Protein AF-A0A8B9MK97-F1 (afdb_monomer_lite)

Foldseek 3Di:
DVVLVLLVVLDDDPQDPDDPCVVVSVVVNVVVLVVLQVCCCVVPVVCNCVSVVVNVCSVVVVVVVVVVLVVVVVCVVVVNDDCPDPSNVVSVVSVD

Structure (mmCIF, N/CA/C/O backbone):
data_AF-A0A8B9MK97-F1
#
_entry.id   AF-A0A8B9MK97-F1
#
loop_
_atom_site.group_PDB
_atom_site.id
_atom_site.type_symbol
_atom_site.label_atom_id
_atom_site.label_alt_id
_atom_site.label_comp_id
_atom_site.label_asym_id
_atom_site.label_entity_id
_atom_site.label_seq_id
_atom_site.pdbx_PDB_ins_code
_atom_site.Cartn_x
_atom_site.Cartn_y
_atom_site.Cartn_z
_atom_site.occupancy
_atom_site.B_iso_or_equiv
_atom_site.auth_seq_id
_atom_site.auth_comp_id
_atom_site.auth_asym_id
_atom_site.auth_atom_id
_atom_site.pdbx_PDB_model_num
ATOM 1 N N . LEU A 1 1 ? 5.582 6.637 -1.049 1.00 42.44 1 LEU A N 1
ATOM 2 C CA . LEU A 1 1 ? 6.430 5.433 -0.830 1.00 42.44 1 LEU A CA 1
ATOM 3 C C . LEU A 1 1 ? 6.379 4.941 0.618 1.00 42.44 1 LEU A C 1
ATOM 5 O O . LEU A 1 1 ? 6.269 3.737 0.809 1.00 42.44 1 LEU A O 1
ATOM 9 N N . ILE A 1 2 ? 6.388 5.834 1.617 1.00 36.06 2 ILE A N 1
ATOM 10 C CA . ILE A 1 2 ? 6.206 5.468 3.036 1.00 36.06 2 ILE A CA 1
ATOM 11 C C . ILE A 1 2 ? 4.794 4.900 3.292 1.00 36.06 2 ILE A C 1
ATOM 13 O O . ILE A 1 2 ? 4.683 3.864 3.938 1.00 36.06 2 ILE A O 1
ATOM 17 N N . ASP A 1 3 ? 3.754 5.439 2.645 1.00 42.53 3 ASP A N 1
ATOM 18 C CA . ASP A 1 3 ? 2.386 4.890 2.742 1.00 42.53 3 ASP A CA 1
ATOM 19 C C . ASP A 1 3 ? 2.216 3.500 2.107 1.00 42.53 3 ASP A C 1
ATOM 21 O O . ASP A 1 3 ? 1.466 2.666 2.603 1.00 42.53 3 ASP A O 1
ATOM 25 N N . LEU A 1 4 ? 2.958 3.193 1.037 1.00 39.19 4 LEU A N 1
ATOM 26 C CA . LEU A 1 4 ? 2.863 1.895 0.351 1.00 39.19 4 LEU A CA 1
ATOM 27 C C . LEU A 1 4 ? 3.584 0.773 1.114 1.00 39.19 4 LEU A C 1
ATOM 29 O O . LEU A 1 4 ? 3.163 -0.379 1.036 1.00 39.19 4 LEU A O 1
ATOM 33 N N . ARG A 1 5 ? 4.630 1.103 1.888 1.00 44.34 5 ARG A N 1
ATOM 34 C CA . ARG A 1 5 ? 5.248 0.162 2.838 1.00 44.34 5 ARG A CA 1
ATOM 35 C C . ARG A 1 5 ? 4.392 -0.024 4.095 1.00 44.34 5 ARG A C 1
ATOM 37 O O . ARG A 1 5 ? 4.304 -1.145 4.581 1.00 44.34 5 ARG A O 1
ATOM 44 N N . TYR A 1 6 ? 3.709 1.020 4.570 1.00 45.84 6 TYR A N 1
ATOM 45 C CA . TYR A 1 6 ? 2.787 0.922 5.710 1.00 45.84 6 TYR A CA 1
ATOM 46 C C . TYR A 1 6 ? 1.568 0.039 5.416 1.00 45.84 6 TYR A C 1
ATOM 48 O O . TYR A 1 6 ? 1.192 -0.792 6.236 1.00 45.84 6 TYR A O 1
ATOM 56 N N . MET A 1 7 ? 1.000 0.125 4.210 1.00 45.19 7 MET A N 1
ATOM 57 C CA . MET A 1 7 ? -0.147 -0.706 3.813 1.00 45.19 7 MET A CA 1
ATOM 58 C C . MET A 1 7 ? 0.202 -2.185 3.556 1.00 45.19 7 MET A C 1
ATOM 60 O O . MET A 1 7 ? -0.696 -3.023 3.473 1.00 45.19 7 MET A O 1
ATOM 64 N N . GLN A 1 8 ? 1.493 -2.536 3.489 1.00 47.09 8 GLN A N 1
ATOM 65 C CA . GLN A 1 8 ? 1.959 -3.923 3.379 1.00 47.09 8 GLN A CA 1
ATOM 66 C C . GLN A 1 8 ? 1.759 -4.726 4.682 1.00 47.09 8 GLN A C 1
ATOM 68 O O . GLN A 1 8 ? 1.711 -5.954 4.631 1.00 47.09 8 GLN A O 1
ATOM 73 N N . ASN A 1 9 ? 1.583 -4.043 5.821 1.00 49.50 9 ASN A N 1
ATOM 74 C CA . ASN A 1 9 ? 1.404 -4.645 7.148 1.00 49.50 9 ASN A CA 1
ATOM 75 C C . ASN A 1 9 ? -0.066 -4.850 7.553 1.00 49.50 9 ASN A C 1
ATOM 77 O O . ASN A 1 9 ? -0.337 -5.512 8.551 1.00 49.50 9 ASN A O 1
ATOM 81 N N . PHE A 1 10 ? -1.028 -4.356 6.762 1.00 47.56 10 PHE A N 1
ATOM 82 C CA . PHE A 1 10 ? -2.453 -4.437 7.106 1.00 47.56 10 PHE A CA 1
ATOM 83 C C . PHE A 1 10 ? -2.997 -5.880 7.112 1.00 47.56 10 PHE A C 1
ATOM 85 O O . PHE A 1 10 ? -3.996 -6.184 7.758 1.00 47.56 10 PHE A O 1
ATOM 92 N N . ASN A 1 11 ? -2.350 -6.808 6.400 1.00 41.94 11 ASN A N 1
ATOM 93 C CA . ASN A 1 11 ? -2.805 -8.192 6.316 1.00 41.94 11 ASN A CA 1
ATOM 94 C C . ASN A 1 11 ? -1.621 -9.152 6.478 1.00 41.94 11 ASN A C 1
ATOM 96 O O . ASN A 1 11 ? -0.964 -9.498 5.500 1.00 41.94 11 ASN A O 1
ATOM 100 N N . LYS A 1 12 ? -1.383 -9.556 7.736 1.00 42.12 12 LYS A N 1
ATOM 101 C CA . LYS A 1 12 ? -0.481 -10.628 8.193 1.00 42.12 12 LYS A CA 1
ATOM 102 C C . LYS A 1 12 ? 0.972 -10.514 7.719 1.00 42.12 12 LYS A C 1
ATOM 104 O O . LYS A 1 12 ? 1.292 -10.833 6.582 1.00 42.12 12 LYS A O 1
ATOM 109 N N . THR A 1 13 ? 1.857 -10.163 8.651 1.00 42.03 13 THR A N 1
ATOM 110 C CA . THR A 1 13 ? 2.984 -10.995 9.141 1.00 42.03 13 THR A CA 1
ATOM 111 C C . THR A 1 13 ? 3.633 -11.988 8.164 1.00 42.03 13 THR A C 1
ATOM 113 O O . THR A 1 1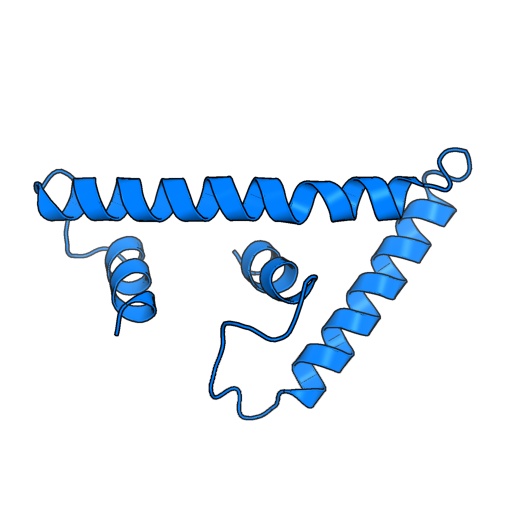3 ? 3.918 -13.131 8.512 1.00 42.03 13 THR A O 1
ATOM 116 N N . LEU A 1 14 ? 3.831 -11.607 6.908 1.00 42.47 14 LEU A N 1
ATOM 117 C CA . LEU A 1 14 ? 4.294 -12.526 5.874 1.00 42.47 14 LEU A CA 1
ATOM 118 C C . LEU A 1 14 ? 4.869 -11.725 4.711 1.00 42.47 14 LEU A C 1
ATOM 120 O O . LEU A 1 14 ? 4.351 -11.806 3.606 1.00 42.47 14 LEU A O 1
ATOM 124 N N . HIS A 1 15 ? 5.909 -10.916 4.955 1.00 47.25 15 HIS A N 1
ATOM 125 C CA . HIS A 1 15 ? 6.972 -10.702 3.953 1.00 47.25 15 HIS A CA 1
ATOM 126 C C . HIS A 1 15 ? 8.194 -9.878 4.393 1.00 47.25 15 HIS A C 1
ATOM 128 O O . HIS A 1 15 ? 8.951 -9.434 3.536 1.00 47.25 15 HIS A O 1
ATOM 134 N N . VAL A 1 16 ? 8.459 -9.709 5.690 1.00 52.22 16 VAL A N 1
ATOM 135 C CA . VAL A 1 16 ? 9.800 -9.295 6.134 1.00 52.22 16 VAL A CA 1
ATOM 136 C C . VAL A 1 16 ? 10.266 -10.275 7.198 1.00 52.22 16 VAL A C 1
ATOM 138 O O . VAL A 1 16 ? 10.175 -10.033 8.398 1.00 52.22 16 VAL A O 1
ATOM 141 N N . LYS A 1 17 ? 10.695 -11.456 6.740 1.00 50.25 17 LYS A N 1
ATOM 142 C CA . LYS A 1 17 ? 11.477 -12.360 7.586 1.00 50.25 17 LYS A CA 1
ATOM 143 C C . LYS A 1 17 ? 12.720 -11.554 7.988 1.00 50.25 17 LYS A C 1
ATOM 145 O O . LYS A 1 17 ? 13.423 -11.102 7.091 1.00 50.25 17 LYS A O 1
ATOM 150 N N . ASN A 1 18 ? 12.942 -11.348 9.290 1.00 55.22 18 ASN A N 1
ATOM 151 C CA . ASN A 1 18 ? 14.092 -10.644 9.898 1.00 55.22 18 ASN A CA 1
ATOM 152 C C . ASN A 1 18 ? 13.928 -9.142 10.231 1.00 55.22 18 ASN A C 1
ATOM 154 O O . ASN A 1 18 ? 14.907 -8.402 10.189 1.00 55.22 18 ASN A O 1
ATOM 158 N N . LEU A 1 19 ? 12.737 -8.667 10.615 1.00 61.72 19 LEU A N 1
ATOM 159 C CA . LEU A 1 19 ? 12.649 -7.376 11.319 1.00 61.72 19 LEU A CA 1
ATOM 160 C C . LEU A 1 19 ? 13.146 -7.528 12.763 1.00 61.72 19 LEU A C 1
ATOM 162 O O . LEU A 1 19 ? 12.559 -8.285 13.531 1.00 61.72 19 LEU A O 1
ATOM 166 N N . GLU A 1 20 ? 14.182 -6.775 13.142 1.00 61.25 20 GLU A N 1
ATOM 167 C CA . GLU A 1 20 ? 14.720 -6.768 14.515 1.00 61.25 20 GLU A CA 1
ATOM 168 C C . GLU A 1 20 ? 13.688 -6.301 15.553 1.00 61.25 20 GLU A C 1
ATOM 170 O O . GLU A 1 20 ? 13.726 -6.732 16.702 1.00 61.25 20 GLU A O 1
ATOM 175 N N . ASN A 1 21 ? 12.742 -5.445 15.152 1.00 70.69 21 ASN A N 1
ATOM 176 C CA . ASN A 1 21 ? 11.755 -4.858 16.054 1.00 70.69 21 ASN A CA 1
ATOM 177 C C . ASN A 1 21 ? 10.320 -5.027 15.538 1.00 70.69 21 ASN A C 1
ATOM 179 O O . ASN A 1 21 ? 9.632 -4.072 15.179 1.00 70.69 21 ASN A O 1
ATOM 183 N N . PHE A 1 22 ? 9.879 -6.282 15.481 1.00 69.25 22 PHE A N 1
ATOM 184 C CA . PHE A 1 22 ? 8.526 -6.645 15.061 1.00 69.25 22 PHE A CA 1
ATOM 185 C C . PHE A 1 22 ? 7.430 -5.998 15.931 1.00 69.25 22 PHE A C 1
ATOM 187 O O . PHE A 1 22 ? 6.421 -5.537 15.404 1.00 69.25 22 PHE A O 1
ATOM 194 N N . GLN A 1 23 ? 7.663 -5.881 17.242 1.00 73.50 23 GLN A N 1
ATOM 195 C CA . GLN A 1 23 ? 6.713 -5.284 18.189 1.00 73.50 23 GLN A CA 1
ATOM 196 C C . GLN A 1 23 ? 6.435 -3.807 17.898 1.00 73.50 23 GLN A C 1
ATOM 198 O O . GLN A 1 23 ? 5.294 -3.362 17.994 1.00 73.50 23 GLN A O 1
ATOM 203 N N . LEU A 1 24 ? 7.459 -3.043 17.499 1.00 76.00 24 LEU A N 1
ATOM 204 C CA . LEU A 1 24 ? 7.264 -1.661 17.070 1.00 76.00 24 LEU A CA 1
ATOM 205 C C . LEU A 1 24 ? 6.361 -1.595 15.834 1.00 76.00 24 LEU A C 1
ATOM 207 O O . LEU A 1 24 ? 5.468 -0.759 15.772 1.00 76.00 24 LEU A O 1
ATOM 211 N N . VAL A 1 25 ? 6.576 -2.478 14.858 1.00 71.25 25 VAL A N 1
ATOM 212 C CA . VAL A 1 25 ? 5.789 -2.489 13.618 1.00 71.25 25 VAL A CA 1
ATOM 213 C C . VAL A 1 25 ? 4.323 -2.821 13.889 1.00 71.25 25 VAL A C 1
ATOM 215 O O . VAL A 1 25 ? 3.451 -2.138 13.354 1.00 71.25 25 VAL A O 1
ATOM 218 N N . GLU A 1 26 ? 4.041 -3.802 14.749 1.00 74.00 26 GLU A N 1
ATOM 219 C CA . GLU A 1 26 ? 2.668 -4.081 15.190 1.00 74.00 26 GLU A CA 1
ATOM 220 C C . GLU A 1 26 ? 2.054 -2.889 15.928 1.00 74.00 26 GLU A C 1
ATOM 222 O O . GLU A 1 26 ? 0.955 -2.458 15.581 1.00 74.00 26 GLU A O 1
ATOM 227 N N . GLY A 1 27 ? 2.783 -2.289 16.873 1.00 78.31 27 GLY A N 1
ATOM 228 C CA . GLY A 1 27 ? 2.288 -1.145 17.637 1.00 78.31 27 GLY A CA 1
ATOM 229 C C . GLY A 1 27 ? 1.936 0.057 16.760 1.00 78.31 27 GLY A C 1
ATOM 230 O O . GLY A 1 27 ? 0.912 0.706 16.983 1.00 78.31 27 GLY A O 1
ATOM 231 N N . VAL A 1 28 ? 2.732 0.353 15.726 1.00 77.31 28 VAL A N 1
ATOM 232 C CA . VAL A 1 28 ? 2.368 1.442 14.810 1.00 77.31 28 VAL A CA 1
ATOM 233 C C . VAL A 1 28 ? 1.230 1.036 13.872 1.00 77.31 28 VAL A C 1
ATOM 235 O O . VAL A 1 28 ? 0.388 1.872 13.552 1.00 77.31 28 VAL A O 1
ATOM 238 N N . GLN A 1 29 ? 1.131 -0.237 13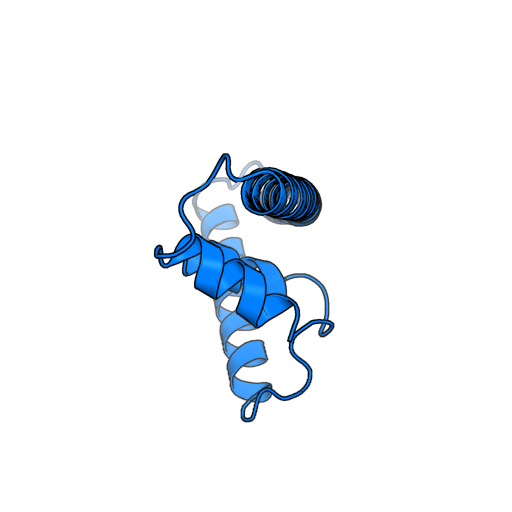.476 1.00 74.88 29 GLN A N 1
ATOM 239 C CA . GLN A 1 29 ? -0.016 -0.712 12.698 1.00 74.88 29 GLN A CA 1
ATOM 240 C C . GLN A 1 29 ? -1.334 -0.523 13.462 1.00 74.88 29 GLN A C 1
ATOM 242 O O . GLN A 1 29 ? -2.314 -0.053 12.882 1.00 74.88 29 GLN A O 1
ATOM 247 N N . GLU A 1 30 ? -1.362 -0.838 14.757 1.00 80.81 30 GLU A N 1
ATOM 248 C CA . GLU A 1 30 ? -2.530 -0.608 15.612 1.00 80.81 30 GLU A CA 1
ATOM 249 C C . GLU A 1 30 ? -2.889 0.879 15.703 1.00 80.81 30 GLU A C 1
ATOM 251 O O . GLU A 1 30 ? -4.054 1.240 15.529 1.00 80.81 30 GLU A O 1
ATOM 256 N N . GLN A 1 31 ? -1.895 1.755 15.891 1.00 83.62 31 GLN A N 1
ATOM 257 C CA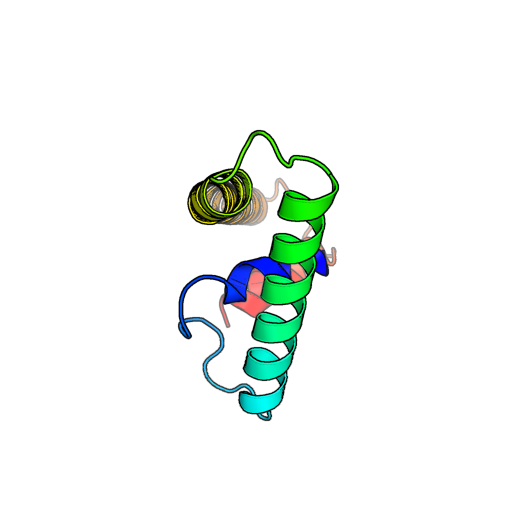 . GLN A 1 31 ? -2.112 3.207 15.948 1.00 83.62 31 GLN A CA 1
ATOM 258 C C . GLN A 1 31 ? -2.691 3.760 14.643 1.00 83.62 31 GLN A C 1
ATOM 260 O O . GLN A 1 31 ? -3.622 4.565 14.669 1.00 83.62 31 GLN A O 1
ATOM 265 N N . VAL A 1 32 ? -2.178 3.311 13.496 1.00 81.44 32 VAL A N 1
ATOM 266 C CA . VAL A 1 32 ? -2.687 3.721 12.180 1.00 81.44 32 VAL A CA 1
ATOM 267 C C . VAL A 1 32 ? -4.120 3.231 11.976 1.00 81.44 32 VAL A C 1
ATOM 269 O O . VAL A 1 32 ? -4.958 3.985 11.483 1.00 81.44 32 VAL A O 1
ATOM 272 N N . ASN A 1 33 ? -4.427 1.997 12.387 1.00 82.19 33 ASN A N 1
ATOM 273 C CA . ASN A 1 33 ? -5.776 1.440 12.286 1.00 82.19 33 ASN A CA 1
ATOM 274 C C . ASN A 1 33 ? -6.776 2.227 13.132 1.00 82.19 33 ASN A C 1
ATOM 276 O O . ASN A 1 33 ? -7.857 2.550 12.640 1.00 82.19 33 ASN A O 1
ATOM 280 N N . ALA A 1 34 ? -6.403 2.557 14.370 1.00 86.19 34 ALA A N 1
ATOM 281 C CA . ALA A 1 34 ? -7.220 3.365 15.265 1.00 86.19 34 ALA A CA 1
ATOM 282 C C . ALA A 1 34 ? -7.467 4.762 14.677 1.00 86.19 34 ALA A C 1
ATOM 284 O O . ALA A 1 34 ? -8.614 5.170 14.525 1.00 86.19 34 ALA A O 1
ATOM 285 N N . ALA A 1 35 ? -6.409 5.448 14.231 1.00 85.88 35 ALA A N 1
ATOM 286 C CA . ALA A 1 35 ? -6.526 6.777 13.636 1.00 85.88 35 ALA A CA 1
ATOM 287 C C . ALA A 1 35 ? -7.388 6.786 12.359 1.00 85.88 35 ALA A C 1
ATOM 289 O O . ALA A 1 35 ? -8.182 7.703 12.148 1.00 85.88 35 ALA A O 1
ATOM 290 N N . LEU A 1 36 ? -7.260 5.764 11.504 1.00 85.75 36 LEU A N 1
ATOM 291 C CA . LEU A 1 36 ? -8.074 5.635 10.296 1.00 85.75 36 LEU A CA 1
ATOM 292 C C . LEU A 1 36 ? -9.545 5.356 10.633 1.00 85.75 36 LEU A C 1
ATOM 294 O O . LEU A 1 36 ? -10.430 5.940 10.006 1.00 85.75 36 LEU A O 1
ATOM 298 N N . 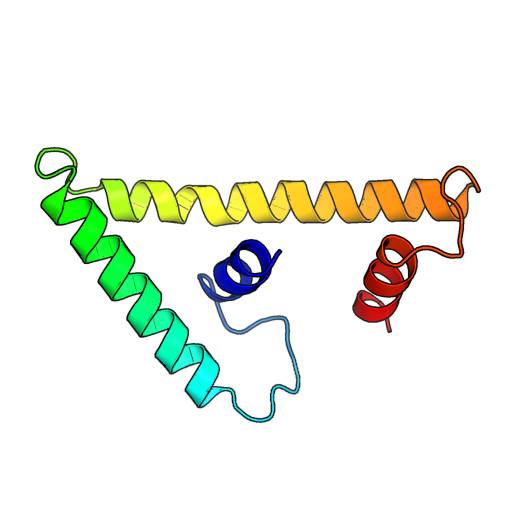LEU A 1 37 ? -9.813 4.499 11.622 1.00 88.12 37 LEU A N 1
ATOM 299 C CA . LEU A 1 37 ? -11.169 4.236 12.097 1.00 88.12 37 LEU A CA 1
ATOM 300 C C . LEU A 1 37 ? -11.810 5.519 12.638 1.00 88.12 37 LEU A C 1
ATOM 302 O O . LEU A 1 37 ? -12.879 5.905 12.161 1.00 88.12 37 LEU A O 1
ATOM 306 N N . ASP A 1 38 ? -11.124 6.223 13.538 1.00 91.75 38 ASP A N 1
ATOM 307 C CA . ASP A 1 38 ? -11.586 7.490 14.111 1.00 91.75 38 ASP A CA 1
ATOM 308 C C . ASP A 1 38 ? -11.865 8.525 13.017 1.00 91.75 38 ASP A C 1
ATOM 310 O O . ASP A 1 38 ? -12.924 9.155 12.996 1.00 91.75 38 ASP A O 1
ATOM 314 N N . TYR A 1 39 ? -10.961 8.654 12.040 1.00 91.44 39 TYR A N 1
ATOM 315 C CA . TYR A 1 39 ? -11.159 9.541 10.899 1.00 91.44 39 TYR A CA 1
ATOM 316 C C . TYR A 1 39 ? -12.425 9.185 10.112 1.00 91.44 39 TYR A C 1
ATOM 318 O O . TYR A 1 39 ? -13.217 10.076 9.793 1.00 91.44 39 TYR A O 1
ATOM 326 N N . THR A 1 40 ? -12.645 7.901 9.809 1.00 90.00 40 THR A N 1
ATOM 327 C CA . THR A 1 40 ? -13.837 7.472 9.063 1.00 90.00 40 THR A CA 1
ATOM 328 C C . THR A 1 40 ? -15.128 7.711 9.839 1.00 90.00 40 THR A C 1
ATOM 330 O O . THR A 1 40 ? -16.093 8.193 9.252 1.00 90.00 40 THR A O 1
ATOM 333 N N . MET A 1 41 ? -15.130 7.474 11.152 1.00 91.94 41 MET A N 1
ATOM 334 C CA . MET A 1 41 ? -16.290 7.701 12.016 1.00 91.94 41 MET A CA 1
ATOM 335 C C . MET A 1 41 ? -16.631 9.191 12.140 1.00 91.94 41 MET A C 1
ATOM 337 O O . MET A 1 41 ? -17.799 9.566 12.045 1.00 91.94 41 MET A O 1
ATOM 341 N N . CYS A 1 42 ? -15.621 10.049 12.301 1.00 93.94 42 CYS A N 1
ATOM 342 C CA . CYS A 1 42 ? -15.811 11.492 12.447 1.00 93.94 42 CYS A CA 1
ATOM 343 C C . CYS A 1 42 ? -16.225 12.177 11.137 1.00 93.94 42 CYS A C 1
ATOM 345 O O . CYS A 1 42 ? -17.063 13.076 11.151 1.00 93.94 42 CYS A O 1
ATOM 347 N N . ASN A 1 43 ? -15.638 11.776 10.005 1.00 93.25 43 ASN A N 1
ATOM 348 C CA . ASN A 1 43 ? -15.834 12.463 8.722 1.00 93.25 43 ASN A CA 1
ATOM 349 C C . ASN A 1 43 ? -16.933 11.829 7.857 1.00 93.25 43 ASN A C 1
ATOM 351 O O . ASN A 1 43 ? -17.490 12.501 6.991 1.00 93.25 43 ASN A O 1
ATOM 355 N N . TYR A 1 44 ? -17.264 10.555 8.084 1.00 92.94 44 TYR A N 1
ATOM 356 C CA . TYR A 1 44 ? -18.275 9.816 7.324 1.00 92.94 44 TYR A CA 1
ATOM 357 C C . TYR A 1 44 ? -19.245 9.058 8.250 1.00 92.94 44 TYR A C 1
ATOM 359 O O . TYR A 1 44 ? -19.424 7.851 8.090 1.00 92.94 44 TYR A O 1
ATOM 367 N N . PRO A 1 45 ? -19.939 9.737 9.184 1.00 90.19 45 PRO A N 1
ATOM 368 C CA . PRO A 1 45 ? -20.779 9.077 10.193 1.00 90.19 45 PRO A CA 1
ATOM 369 C C . PRO A 1 45 ? -21.954 8.273 9.606 1.00 90.19 45 PRO A C 1
ATOM 371 O O . PRO A 1 45 ? -22.489 7.386 10.262 1.00 90.19 45 PRO A O 1
ATOM 374 N N . GLN A 1 46 ? -22.360 8.561 8.364 1.00 94.88 46 GLN A N 1
ATOM 375 C CA . GLN A 1 46 ? -23.410 7.821 7.650 1.00 94.88 46 GLN A CA 1
ATOM 376 C C . GLN A 1 46 ? -22.901 6.546 6.952 1.00 94.88 46 GLN A C 1
ATOM 378 O O . GLN A 1 46 ? -23.707 5.751 6.478 1.00 94.88 46 GLN A O 1
ATOM 383 N N . GLN A 1 47 ? -21.582 6.352 6.858 1.00 91.19 47 GLN A N 1
ATOM 384 C CA . GLN A 1 47 ? -20.945 5.207 6.201 1.00 91.19 47 GLN A CA 1
ATOM 385 C C . GLN A 1 47 ? -20.168 4.393 7.242 1.00 91.19 47 GLN A C 1
ATOM 387 O O . GLN A 1 47 ? -18.940 4.422 7.292 1.00 91.19 47 GLN A O 1
ATOM 392 N N . THR A 1 48 ? -20.889 3.659 8.090 1.00 86.81 48 THR A N 1
ATOM 393 C CA . THR A 1 48 ? -20.308 2.892 9.209 1.00 86.81 48 THR A CA 1
ATOM 394 C C . THR A 1 48 ? -19.369 1.769 8.764 1.00 86.81 48 THR A C 1
ATOM 396 O O . THR A 1 48 ? -18.560 1.286 9.548 1.00 86.81 48 THR A O 1
ATOM 399 N N . ASP A 1 49 ? -19.452 1.345 7.504 1.00 91.62 49 ASP A N 1
ATOM 400 C CA . ASP A 1 49 ? -18.604 0.321 6.898 1.00 91.62 49 ASP A CA 1
ATOM 401 C C . ASP A 1 49 ? -17.431 0.901 6.084 1.00 91.62 49 ASP A C 1
ATOM 403 O O . ASP A 1 49 ? -16.622 0.141 5.546 1.00 91.62 49 ASP A O 1
ATOM 407 N N . LYS A 1 50 ? -17.286 2.235 6.019 1.00 87.19 50 LYS A N 1
ATOM 408 C CA . LYS A 1 50 ? -16.261 2.926 5.218 1.00 87.19 50 LYS A CA 1
ATOM 409 C C . LYS A 1 50 ? -14.849 2.448 5.525 1.00 87.19 50 LYS A C 1
ATOM 411 O O . LYS A 1 50 ? -14.070 2.235 4.598 1.00 87.19 50 LYS A O 1
ATOM 416 N N . PHE A 1 51 ? -14.537 2.258 6.807 1.00 85.50 51 PHE A N 1
ATOM 417 C CA . PHE A 1 51 ? -13.265 1.692 7.245 1.00 85.50 51 PHE A CA 1
ATOM 418 C C . PHE A 1 51 ? -13.019 0.344 6.562 1.00 85.50 51 PHE A C 1
ATOM 420 O O . PHE A 1 51 ? -12.072 0.214 5.793 1.00 85.50 51 PHE A O 1
ATOM 427 N N . GLY A 1 52 ? -13.929 -0.621 6.734 1.00 85.19 52 GLY A N 1
ATOM 428 C CA . GLY A 1 52 ? -13.829 -1.945 6.117 1.00 85.19 52 GLY A CA 1
ATOM 429 C C . GLY A 1 52 ? -13.739 -1.899 4.589 1.00 85.19 52 GLY A C 1
ATOM 430 O O . GLY A 1 52 ? -12.910 -2.597 4.007 1.00 85.19 52 GLY A O 1
ATOM 431 N N . GLN A 1 53 ? -14.515 -1.032 3.930 1.00 87.69 53 GLN A N 1
ATOM 432 C CA . GLN A 1 53 ? -14.439 -0.849 2.476 1.00 87.69 53 GLN A CA 1
ATOM 433 C C . GLN A 1 53 ? -13.051 -0.385 2.013 1.00 87.69 53 GLN A C 1
ATOM 435 O O . GLN A 1 53 ? -12.562 -0.873 0.995 1.00 87.69 53 GLN A O 1
ATOM 440 N N . LEU A 1 54 ? -12.404 0.530 2.745 1.00 85.50 54 LEU A N 1
ATOM 441 C CA . LEU A 1 54 ? -11.039 0.970 2.441 1.00 85.50 54 LEU A CA 1
ATOM 442 C C . LEU A 1 54 ? -10.043 -0.183 2.602 1.00 85.50 54 LEU A C 1
ATOM 444 O O . LEU A 1 54 ? -9.189 -0.380 1.737 1.00 85.50 54 LEU A O 1
ATOM 448 N N . LEU A 1 55 ? -10.197 -0.994 3.651 1.00 83.69 55 LEU A N 1
ATOM 449 C CA . LEU A 1 55 ? -9.330 -2.151 3.886 1.00 83.69 55 LEU A CA 1
ATOM 450 C C . LEU A 1 55 ? -9.433 -3.199 2.781 1.00 83.69 55 LEU A C 1
ATOM 452 O O . LEU A 1 55 ? -8.425 -3.787 2.393 1.00 83.69 55 LEU A O 1
ATOM 456 N N . LEU A 1 56 ? -10.632 -3.405 2.236 1.00 85.06 56 LEU A N 1
ATOM 457 C CA . LEU A 1 56 ? -10.868 -4.341 1.135 1.00 85.06 56 LEU A CA 1
ATOM 458 C C . LEU A 1 56 ? -10.198 -3.919 -0.181 1.00 85.06 56 LEU A C 1
ATOM 460 O O . LEU A 1 56 ? -9.993 -4.768 -1.043 1.00 85.06 56 LEU A O 1
ATOM 464 N N . ARG A 1 57 ? -9.812 -2.646 -0.344 1.00 84.06 57 ARG A N 1
ATOM 465 C CA . ARG A 1 57 ? -9.069 -2.174 -1.528 1.00 84.06 57 ARG A CA 1
ATOM 466 C C . ARG A 1 57 ? -7.569 -2.420 -1.436 1.00 84.06 57 ARG A C 1
ATOM 468 O O . ARG A 1 57 ? -6.890 -2.455 -2.461 1.00 84.06 57 ARG A O 1
ATOM 475 N N . LEU A 1 58 ? -7.041 -2.645 -0.235 1.00 78.31 58 LEU A N 1
ATOM 476 C CA . LEU A 1 58 ? -5.608 -2.856 -0.027 1.00 78.31 58 LEU A CA 1
ATOM 477 C C . LEU A 1 58 ? -5.063 -4.098 -0.760 1.00 78.31 58 LEU A C 1
ATOM 479 O O . LEU A 1 58 ? -4.010 -3.981 -1.393 1.00 78.31 58 LEU A O 1
ATOM 483 N N . PRO A 1 59 ? -5.742 -5.265 -0.757 1.00 78.38 59 PRO A N 1
ATOM 484 C CA . PRO A 1 59 ? -5.294 -6.429 -1.520 1.00 78.38 59 PRO A CA 1
ATOM 485 C C . PRO A 1 59 ? -5.243 -6.182 -3.032 1.00 78.38 59 PRO A C 1
ATOM 487 O O . PRO A 1 59 ? -4.301 -6.626 -3.685 1.00 78.38 59 PRO A O 1
ATOM 490 N N . GLU A 1 60 ? -6.213 -5.448 -3.587 1.00 83.25 60 GLU A N 1
ATOM 491 C CA . GLU A 1 60 ? -6.249 -5.107 -5.016 1.00 83.25 60 GLU A CA 1
ATOM 492 C C . GLU A 1 60 ? -5.058 -4.210 -5.389 1.00 83.25 60 GLU A C 1
ATOM 494 O O . GLU A 1 60 ? -4.324 -4.502 -6.334 1.00 83.25 60 GLU A O 1
ATOM 499 N N . ILE A 1 61 ? -4.796 -3.169 -4.590 1.00 81.00 61 ILE A N 1
ATOM 500 C CA . ILE A 1 61 ? -3.639 -2.276 -4.765 1.00 81.00 61 ILE A CA 1
ATOM 501 C C . ILE A 1 61 ? -2.324 -3.063 -4.676 1.00 81.00 61 ILE A C 1
ATOM 503 O O . ILE A 1 61 ? -1.406 -2.836 -5.471 1.00 81.00 61 ILE A O 1
ATOM 507 N N . ARG A 1 62 ? -2.229 -4.021 -3.744 1.00 77.12 62 ARG A N 1
ATOM 508 C CA . ARG A 1 62 ? -1.068 -4.913 -3.626 1.00 77.12 62 ARG A CA 1
ATOM 509 C C . ARG A 1 62 ? -0.882 -5.756 -4.887 1.00 77.12 62 ARG A C 1
ATOM 511 O O . ARG A 1 62 ? 0.243 -5.848 -5.370 1.00 77.12 62 ARG A O 1
ATOM 518 N N . ALA A 1 63 ? -1.952 -6.341 -5.423 1.00 81.25 63 ALA A N 1
ATOM 519 C CA . ALA A 1 63 ? -1.886 -7.169 -6.625 1.00 81.25 63 ALA A CA 1
ATOM 520 C C . ALA A 1 63 ? -1.388 -6.368 -7.839 1.00 81.25 63 ALA A C 1
ATOM 522 O O . ALA A 1 63 ? -0.454 -6.797 -8.515 1.00 81.25 63 ALA A O 1
ATOM 523 N N . ILE A 1 64 ? -1.937 -5.168 -8.056 1.00 84.31 64 ILE A N 1
ATOM 524 C CA . ILE A 1 64 ? -1.503 -4.261 -9.130 1.00 84.31 64 ILE A CA 1
ATOM 525 C C . ILE A 1 64 ? -0.034 -3.866 -8.945 1.00 84.31 64 ILE A C 1
ATOM 527 O O . ILE A 1 64 ? 0.736 -3.872 -9.902 1.00 84.31 64 ILE A O 1
ATOM 531 N N . SER A 1 65 ? 0.378 -3.561 -7.712 1.00 80.69 65 SER A N 1
ATOM 532 C CA . SER A 1 65 ? 1.768 -3.191 -7.420 1.00 80.69 65 SER A CA 1
ATOM 533 C C . SER A 1 65 ? 2.737 -4.335 -7.734 1.00 80.69 65 SER A C 1
ATOM 535 O O . SER A 1 65 ? 3.784 -4.101 -8.329 1.00 80.69 65 SER A O 1
ATOM 537 N N . MET A 1 66 ? 2.377 -5.577 -7.390 1.00 80.06 66 MET A N 1
ATOM 538 C CA . MET A 1 66 ? 3.179 -6.760 -7.724 1.00 80.06 66 MET A CA 1
ATOM 539 C C . MET A 1 66 ? 3.298 -6.961 -9.239 1.00 80.06 66 MET A C 1
ATOM 541 O O . MET A 1 66 ? 4.400 -7.173 -9.737 1.00 80.06 66 MET A O 1
ATOM 545 N N . GLN A 1 67 ? 2.195 -6.823 -9.978 1.00 84.56 67 GLN A N 1
ATOM 546 C CA . GLN A 1 67 ? 2.205 -6.908 -11.443 1.00 84.56 67 GLN A CA 1
ATOM 547 C C . GLN A 1 67 ? 3.069 -5.809 -12.078 1.00 84.56 67 GLN A C 1
ATOM 549 O O . GLN A 1 67 ? 3.827 -6.071 -13.011 1.00 84.56 67 GLN A O 1
ATOM 554 N N . ALA A 1 68 ? 2.988 -4.580 -11.564 1.00 83.62 68 ALA A N 1
ATOM 555 C CA . ALA A 1 68 ? 3.794 -3.464 -12.044 1.00 83.62 68 ALA A CA 1
ATOM 556 C C . ALA A 1 68 ? 5.294 -3.701 -11.810 1.00 83.62 68 ALA A C 1
ATOM 558 O O . ALA A 1 68 ? 6.103 -3.440 -12.699 1.00 83.62 68 ALA A O 1
ATOM 559 N N . GLU A 1 69 ? 5.675 -4.230 -10.646 1.00 80.56 69 GLU A N 1
ATOM 560 C CA . GLU A 1 69 ? 7.061 -4.610 -10.366 1.00 80.56 69 GLU A CA 1
ATOM 561 C C . GLU A 1 69 ? 7.566 -5.714 -11.308 1.00 80.56 69 GLU A C 1
ATOM 563 O O . GLU A 1 69 ? 8.675 -5.609 -11.831 1.00 80.56 69 GLU A O 1
ATOM 568 N N . GLU A 1 70 ? 6.771 -6.762 -11.553 1.00 83.38 70 GLU A N 1
ATOM 569 C CA . GLU A 1 70 ? 7.118 -7.829 -12.503 1.00 83.38 70 GLU A CA 1
ATOM 570 C C . GLU A 1 70 ? 7.304 -7.288 -13.921 1.00 83.38 70 GLU A C 1
ATOM 572 O O . GLU A 1 70 ? 8.282 -7.623 -14.593 1.00 83.38 70 GLU A O 1
ATOM 577 N N . TYR A 1 71 ? 6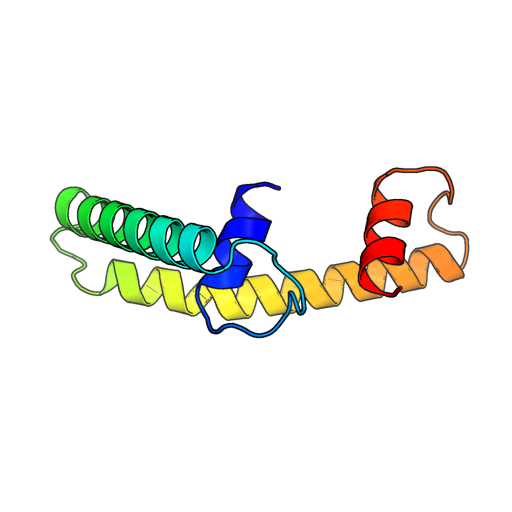.408 -6.402 -14.353 1.00 85.75 71 TYR A N 1
ATOM 578 C CA . TYR A 1 71 ? 6.494 -5.738 -15.646 1.00 85.75 71 TYR A CA 1
ATOM 579 C C . TYR A 1 71 ? 7.757 -4.875 -15.772 1.00 85.75 71 TYR A C 1
ATOM 581 O O . 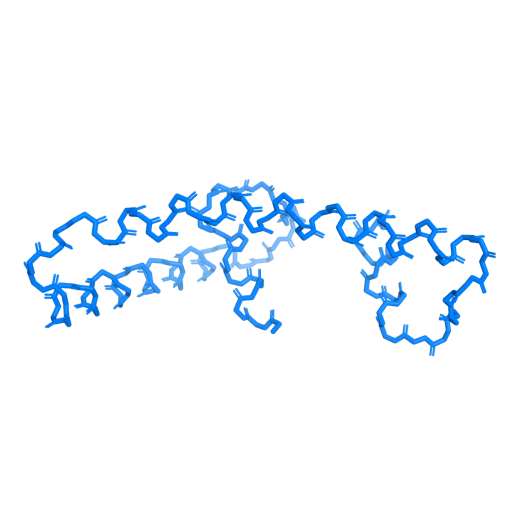TYR A 1 71 ? 8.472 -4.964 -16.772 1.00 85.75 71 TYR A O 1
ATOM 589 N N . LEU A 1 72 ? 8.066 -4.067 -14.755 1.00 83.88 72 LEU A N 1
ATOM 590 C CA . LEU A 1 72 ? 9.270 -3.234 -14.734 1.00 83.88 72 LEU A CA 1
ATOM 591 C C . LEU A 1 72 ? 10.542 -4.084 -14.756 1.00 83.88 72 LEU A C 1
ATOM 593 O O . LEU A 1 72 ? 11.488 -3.755 -15.470 1.00 83.88 72 LEU A O 1
ATOM 597 N N . TYR A 1 73 ? 10.548 -5.203 -14.032 1.00 83.38 73 TYR A N 1
ATOM 598 C CA . TYR A 1 73 ? 11.658 -6.148 -14.051 1.00 83.38 73 TYR A CA 1
ATOM 599 C C . TYR A 1 73 ? 11.837 -6.797 -15.431 1.00 83.38 73 TYR A C 1
ATOM 601 O O . TYR A 1 73 ? 12.949 -6.844 -15.950 1.00 83.38 73 TYR A O 1
ATOM 609 N N . TYR A 1 74 ? 10.748 -7.228 -16.074 1.00 86.00 74 TYR A N 1
ATOM 610 C CA . TYR A 1 74 ? 10.790 -7.742 -17.445 1.00 86.00 74 TYR A CA 1
ATOM 611 C C . TYR A 1 74 ? 11.341 -6.701 -18.429 1.00 86.00 74 TYR A C 1
ATOM 613 O O . TYR A 1 74 ? 12.192 -7.009 -19.262 1.00 86.00 74 TYR A O 1
ATOM 621 N N . LYS A 1 75 ? 10.899 -5.447 -18.320 1.00 85.06 75 LYS A N 1
ATOM 622 C CA . LYS A 1 75 ? 11.403 -4.344 -19.145 1.00 85.06 75 LYS A CA 1
ATOM 623 C C . LYS A 1 75 ? 12.891 -4.077 -18.918 1.00 85.06 75 LYS A C 1
ATOM 625 O O . LYS A 1 75 ? 13.624 -3.877 -19.882 1.00 85.06 75 LYS A O 1
ATOM 630 N N . HIS A 1 76 ? 13.352 -4.152 -17.673 1.00 82.56 76 HIS A N 1
ATOM 631 C CA . HIS A 1 76 ? 14.770 -4.050 -17.348 1.00 82.56 76 HIS A CA 1
ATOM 632 C C . HIS A 1 76 ? 15.606 -5.168 -17.986 1.00 82.56 76 HIS A C 1
ATOM 634 O O . HIS A 1 76 ? 16.616 -4.874 -18.619 1.00 82.56 76 HIS A O 1
ATOM 640 N N . LEU A 1 77 ? 15.159 -6.428 -17.901 1.00 83.12 77 LEU A N 1
ATOM 641 C CA . LEU A 1 77 ? 15.858 -7.565 -18.516 1.00 83.12 77 LEU A CA 1
ATOM 642 C C . LEU A 1 77 ? 15.988 -7.444 -20.042 1.00 83.12 77 LEU A C 1
ATOM 644 O O . LEU A 1 77 ? 16.963 -7.926 -20.611 1.00 83.12 77 LEU A O 1
ATOM 648 N N . ASN A 1 78 ? 15.029 -6.788 -20.698 1.00 86.56 78 ASN A N 1
ATOM 649 C CA . ASN A 1 78 ? 15.069 -6.526 -22.139 1.00 86.56 78 ASN A CA 1
ATOM 650 C C . ASN A 1 78 ? 15.918 -5.298 -22.524 1.00 86.56 78 ASN A C 1
ATOM 652 O O . ASN A 1 78 ? 16.056 -5.008 -23.708 1.00 86.56 78 ASN A O 1
ATOM 656 N N . GLY A 1 79 ? 16.483 -4.574 -21.552 1.00 82.25 79 GLY A N 1
ATOM 657 C CA . GLY A 1 79 ? 17.282 -3.369 -21.793 1.00 82.25 79 GLY A CA 1
ATOM 658 C C . GLY A 1 79 ? 16.467 -2.087 -22.008 1.00 82.25 79 GLY A C 1
ATOM 659 O O . GLY A 1 79 ? 17.054 -1.041 -22.270 1.00 82.25 79 GLY A O 1
ATOM 660 N N . ASP A 1 80 ? 15.139 -2.134 -21.845 1.00 80.88 80 ASP A N 1
ATOM 661 C CA . ASP A 1 80 ? 14.249 -0.973 -22.017 1.00 80.88 80 ASP A CA 1
ATOM 662 C C . ASP A 1 80 ? 14.340 0.021 -20.839 1.00 80.88 80 ASP A C 1
ATOM 664 O O . ASP A 1 80 ? 13.890 1.163 -20.948 1.00 80.88 80 ASP A O 1
ATOM 668 N N . VAL A 1 81 ? 14.887 -0.405 -19.690 1.00 76.94 81 VAL A N 1
ATOM 669 C CA . VAL A 1 81 ? 15.016 0.415 -18.472 1.00 76.94 81 VAL A CA 1
ATOM 670 C C . VAL A 1 81 ? 16.491 0.526 -18.066 1.00 76.94 81 VAL A C 1
ATOM 672 O O . VAL A 1 81 ? 17.114 -0.508 -17.807 1.00 76.94 81 VAL A O 1
ATOM 675 N N . PRO A 1 82 ? 17.047 1.750 -17.940 1.00 74.00 82 PRO A N 1
ATOM 676 C CA . PRO A 1 82 ? 18.442 1.959 -17.554 1.00 74.00 82 PRO A CA 1
ATOM 677 C C . PRO A 1 82 ? 18.787 1.304 -16.210 1.00 74.00 82 PRO A C 1
ATOM 679 O O . PRO A 1 82 ? 18.072 1.497 -15.228 1.00 74.00 82 PRO A O 1
ATOM 682 N N . CYS A 1 83 ? 19.916 0.592 -16.152 1.00 62.47 83 CYS A N 1
ATOM 683 C CA . CYS A 1 83 ? 20.345 -0.187 -14.982 1.00 62.47 83 CYS A CA 1
ATOM 684 C C . CYS A 1 83 ? 20.771 0.659 -13.770 1.00 62.47 83 CYS A C 1
ATOM 686 O O . CYS A 1 83 ? 20.751 0.172 -12.647 1.00 62.47 83 CYS A O 1
ATOM 688 N N . ASN A 1 84 ? 21.141 1.924 -13.982 1.00 68.00 84 ASN A N 1
ATOM 689 C CA . ASN A 1 84 ? 21.781 2.767 -12.965 1.00 68.00 84 ASN A CA 1
ATOM 690 C C . ASN A 1 84 ? 20.791 3.722 -12.286 1.00 68.00 84 ASN A C 1
ATOM 692 O O . ASN A 1 84 ? 21.089 4.903 -12.105 1.00 68.00 84 ASN A O 1
ATOM 696 N N . ASN A 1 85 ? 19.585 3.250 -11.973 1.00 73.62 85 ASN A N 1
ATOM 697 C CA . ASN A 1 85 ? 18.614 4.052 -11.239 1.00 73.62 85 ASN A CA 1
ATOM 698 C C . ASN A 1 85 ? 18.137 3.330 -9.973 1.00 73.62 85 ASN A C 1
ATOM 700 O O . ASN A 1 85 ? 18.102 2.102 -9.902 1.00 73.62 85 ASN A O 1
ATOM 704 N N . LEU A 1 86 ? 17.730 4.131 -8.986 1.00 73.62 86 LEU A N 1
ATOM 705 C CA . LEU A 1 86 ? 17.227 3.677 -7.688 1.00 73.62 86 LEU A CA 1
ATOM 706 C C . LEU A 1 86 ? 16.092 2.642 -7.813 1.00 73.62 86 LEU A C 1
ATOM 708 O O . LEU A 1 86 ? 15.964 1.756 -6.974 1.00 73.62 86 LEU A O 1
ATOM 712 N N . LEU A 1 87 ? 15.271 2.730 -8.863 1.00 73.62 87 LEU A N 1
ATOM 713 C CA . LEU A 1 87 ? 14.149 1.821 -9.088 1.00 73.62 87 LEU A CA 1
ATOM 714 C C . LEU A 1 87 ? 14.620 0.396 -9.433 1.00 73.62 87 LEU A C 1
ATOM 716 O O . LEU A 1 87 ? 14.014 -0.559 -8.954 1.00 73.62 87 LEU A O 1
ATOM 720 N N . ILE A 1 88 ? 15.727 0.231 -10.162 1.00 77.50 88 ILE A N 1
ATOM 721 C CA . ILE A 1 88 ? 16.338 -1.085 -10.417 1.00 77.50 88 ILE A CA 1
ATOM 722 C C . ILE A 1 88 ? 16.988 -1.658 -9.154 1.00 77.50 88 ILE A C 1
ATOM 724 O O . ILE A 1 88 ? 16.767 -2.828 -8.835 1.00 77.50 88 ILE A O 1
ATOM 728 N N . GLU A 1 89 ? 17.717 -0.843 -8.387 1.00 78.38 89 GLU A N 1
ATOM 729 C CA . GLU A 1 89 ? 18.315 -1.287 -7.118 1.00 78.38 89 GLU A CA 1
ATOM 730 C C . GLU A 1 89 ? 17.248 -1.789 -6.134 1.00 78.38 89 GLU A C 1
ATOM 732 O O . GLU A 1 89 ? 17.402 -2.843 -5.514 1.00 78.38 89 GLU A O 1
ATOM 737 N N . MET A 1 90 ? 16.114 -1.086 -6.048 1.00 78.12 90 MET A N 1
ATOM 738 C CA . MET A 1 90 ? 14.969 -1.500 -5.234 1.00 78.12 90 MET A CA 1
ATOM 739 C C . MET A 1 90 ? 14.326 -2.807 -5.726 1.00 78.12 90 MET A C 1
ATOM 741 O O . MET A 1 90 ? 13.919 -3.627 -4.900 1.00 78.12 90 MET A O 1
ATOM 745 N N . LEU A 1 91 ? 14.240 -3.024 -7.045 1.00 76.44 91 LEU A N 1
ATOM 746 C CA . LEU A 1 91 ? 13.734 -4.278 -7.619 1.00 76.44 91 LEU A CA 1
ATOM 747 C C . LEU A 1 91 ? 14.661 -5.462 -7.311 1.00 76.44 91 LEU A C 1
ATOM 749 O O . LEU A 1 91 ? 14.175 -6.556 -7.019 1.00 76.44 91 LEU A O 1
ATOM 753 N N . HIS A 1 92 ? 15.979 -5.252 -7.349 1.00 77.19 92 HIS A N 1
ATOM 754 C CA . HIS A 1 92 ? 16.971 -6.286 -7.047 1.00 77.19 92 HIS A CA 1
ATOM 755 C C . HIS A 1 92 ? 16.991 -6.637 -5.555 1.00 77.19 92 HIS A C 1
ATOM 757 O O . HIS A 1 92 ? 16.973 -7.816 -5.212 1.00 77.19 92 HIS A O 1
ATOM 763 N N . ALA A 1 93 ? 16.936 -5.640 -4.667 1.00 75.88 93 ALA A N 1
ATOM 764 C CA . ALA A 1 93 ? 16.953 -5.843 -3.216 1.00 75.88 93 ALA A CA 1
ATOM 765 C C . ALA A 1 93 ? 15.780 -6.692 -2.692 1.00 75.88 93 ALA A C 1
ATOM 767 O O . ALA A 1 93 ? 15.903 -7.345 -1.664 1.00 75.88 93 ALA A O 1
ATOM 768 N N . LYS A 1 94 ? 14.637 -6.702 -3.391 1.00 67.75 94 LYS A N 1
ATOM 769 C CA . LYS A 1 94 ? 13.477 -7.541 -3.042 1.00 67.75 94 LYS A CA 1
ATOM 770 C C . LYS A 1 94 ? 13.656 -9.017 -3.431 1.00 67.75 94 LYS A C 1
ATOM 772 O O . LYS A 1 94 ? 12.906 -9.866 -2.954 1.00 67.75 94 LYS A O 1
ATOM 777 N N . ARG A 1 95 ? 14.583 -9.303 -4.349 1.00 67.38 95 ARG A N 1
ATOM 778 C CA . ARG A 1 95 ? 14.818 -10.630 -4.939 1.00 67.38 95 ARG A CA 1
ATOM 779 C C . ARG A 1 95 ? 16.119 -11.292 -4.457 1.00 67.38 95 ARG A C 1
ATOM 781 O O . ARG A 1 95 ? 16.341 -12.445 -4.819 1.00 67.38 95 ARG A O 1
ATOM 788 N N . ALA A 1 96 ? 16.948 -10.573 -3.698 1.00 56.94 96 ALA A N 1
ATOM 789 C CA . ALA A 1 96 ? 18.109 -11.097 -2.973 1.00 56.94 96 ALA A CA 1
ATOM 790 C C . ALA A 1 96 ? 17.678 -11.740 -1.646 1.00 56.94 96 ALA A C 1
ATOM 792 O O . ALA A 1 96 ? 18.304 -12.752 -1.266 1.00 56.94 96 ALA A O 1
#

Secondary structure (DSSP, 8-state):
-HHHHHGGGSS-S-S-TT-TTHHHHHHHHHHHHHHHHHHHHHH-TT-TTHHHHHHHHHHHHHHHHHHHHHHHHHHHHTT-S-SSSHHHHHHHHTT-

Organism: NCBI:txid211598

InterPro domains:
  IPR000536 Nuclear hormone receptor, ligand-binding domain [PF00104] (18-77)
  IPR000536 Nuclear hormone receptor, ligand-binding domain [PS51843] (1-94)
  IPR016355 Nuclear hormone receptor family 5-like [PTHR24086] (15-95)
  IPR035500 Nuclear hormone receptor-like domain superfamily [G3DSA:1.10.565.10] (9-96)
  IPR035500 Nuclear hormone receptor-like domain superfamily [SSF48508] (15-95)

Sequence (96 aa):
LIDLRYMQNFNKTLHVKNLENFQLVEGVQEQVNAALLDYTMCNYPQQTDKFGQLLLRLPEIRAISMQAEEYLYYKHLNGDVPCNNLLIEMLHAKRA

Radius of gyration: 17.02 Å; chains: 1; bounding box: 45×25×40 Å

pLDDT: mean 74.09, std 15.77, range [36.06, 94.88]